Protein AF-A0A6P1Y102-F1 (afdb_monomer)

Organism: NCBI:txid69710

Secondary structure (DSSP, 8-state):
------EEEEEEETTEEEEEEEETTEEEEEEEESS-GGGG-TTTTTSS--SSPP--TT--SS----HHHHHHHHHHHHHHHHHHHHHHHHH-S--HHHHHHHHHHHHHHS----

Mean predicted aligned error: 18.69 Å

Solvent-accessible surface area (backbone atoms only — not comparable to full-atom values): 7253 Å² total; per-residue (Å²): 131,83,87,76,88,70,55,76,48,80,42,86,49,99,65,22,36,38,40,38,42,42,60,90,97,46,78,49,70,52,76,42,78,52,84,61,70,78,69,72,37,67,45,75,69,70,79,64,94,53,98,56,77,57,79,55,100,80,74,59,98,64,78,73,69,52,71,68,55,49,52,50,51,50,55,52,49,57,50,52,51,49,52,51,48,53,51,48,59,73,52,51,88,67,51,62,66,59,53,52,52,49,51,54,52,51,55,62,70,74,53,79,83,127

pLDDT: mean 71.61, std 12.95, range [41.69, 91.75]

Sequence (114 aa):
MGSENITLRIMKTANGWYVEHEAGDVTNGYAVEGDAWEELNPALAGTFETPFKAPEENESGAEKPKVGELKAKIKTLEAAEKELHDLKEAAGDIDILQAIESAKKAQSQTNPQT

Structure (mmCIF, N/CA/C/O backbone):
data_AF-A0A6P1Y102-F1
#
_entry.id   AF-A0A6P1Y102-F1
#
loop_
_atom_site.group_PDB
_atom_site.id
_atom_site.type_symbol
_atom_site.label_atom_id
_atom_site.label_alt_id
_atom_site.label_comp_id
_atom_site.label_asym_id
_atom_site.label_entity_id
_atom_site.label_seq_id
_atom_site.pdbx_PDB_ins_code
_atom_site.Cartn_x
_atom_site.Cartn_y
_atom_site.Cartn_z
_atom_site.occupancy
_atom_site.B_iso_or_equiv
_atom_site.auth_seq_id
_atom_site.auth_comp_id
_atom_site.auth_asym_id
_atom_site.auth_atom_id
_atom_site.pdbx_PDB_model_num
ATOM 1 N N . MET A 1 1 ? 6.125 0.871 35.596 1.00 44.06 1 MET A N 1
ATOM 2 C CA . MET A 1 1 ? 4.906 0.625 34.802 1.00 44.06 1 MET A CA 1
ATOM 3 C C . MET A 1 1 ? 4.851 -0.869 34.557 1.00 44.06 1 MET A C 1
ATOM 5 O O . MET A 1 1 ? 5.839 -1.402 34.067 1.00 44.06 1 MET A O 1
ATOM 9 N N . GLY A 1 2 ? 3.813 -1.553 35.042 1.00 46.78 2 GLY A N 1
ATOM 10 C CA . GLY A 1 2 ? 3.649 -2.987 34.797 1.00 46.78 2 GLY A CA 1
ATOM 11 C C . GLY A 1 2 ? 3.372 -3.220 33.315 1.00 46.78 2 GLY A C 1
ATOM 12 O O . GLY A 1 2 ? 2.659 -2.433 32.703 1.00 46.78 2 GLY A O 1
ATOM 13 N N . SER A 1 3 ? 3.977 -4.246 32.727 1.00 54.81 3 SER A N 1
ATOM 14 C CA . SER A 1 3 ? 3.618 -4.695 31.386 1.00 54.81 3 SER A CA 1
ATOM 15 C C . SER A 1 3 ? 2.247 -5.367 31.458 1.00 54.81 3 SER A C 1
ATOM 17 O O . SER A 1 3 ? 2.135 -6.465 32.006 1.00 54.81 3 SER A O 1
ATOM 19 N N . GLU A 1 4 ? 1.209 -4.708 30.955 1.00 65.25 4 GLU A N 1
ATOM 20 C CA . GLU A 1 4 ? -0.080 -5.356 30.723 1.00 65.25 4 GLU A CA 1
ATOM 21 C C . GLU A 1 4 ? 0.040 -6.234 29.473 1.00 65.25 4 GLU A C 1
ATOM 23 O O . GLU A 1 4 ? 0.544 -5.799 28.436 1.00 65.25 4 GLU A O 1
ATOM 28 N N . ASN A 1 5 ? -0.358 -7.501 29.586 1.00 68.19 5 ASN A N 1
ATOM 29 C CA . ASN A 1 5 ? -0.388 -8.402 28.440 1.00 68.19 5 ASN A CA 1
ATOM 30 C C . ASN A 1 5 ? -1.580 -8.018 27.565 1.00 68.19 5 ASN A C 1
ATOM 32 O O . ASN A 1 5 ? -2.714 -8.049 28.033 1.00 68.19 5 ASN A O 1
ATOM 36 N N . ILE A 1 6 ? -1.323 -7.680 26.304 1.00 68.00 6 ILE A N 1
ATOM 37 C CA . ILE A 1 6 ? -2.364 -7.322 25.337 1.00 68.00 6 ILE A CA 1
ATOM 38 C C . ILE A 1 6 ? -2.474 -8.449 24.320 1.00 68.00 6 ILE A C 1
ATOM 40 O O . ILE A 1 6 ? -1.468 -8.865 23.740 1.00 68.00 6 ILE A O 1
ATOM 44 N N . THR A 1 7 ? -3.697 -8.925 24.090 1.00 74.88 7 THR A N 1
ATOM 45 C CA . THR A 1 7 ? -3.984 -9.938 23.070 1.00 74.88 7 THR A CA 1
ATOM 46 C C . THR A 1 7 ? -4.591 -9.265 21.844 1.00 74.88 7 THR A C 1
ATOM 48 O O . THR A 1 7 ? -5.598 -8.565 21.939 1.00 74.88 7 THR A O 1
ATOM 51 N N . LEU A 1 8 ? -3.983 -9.505 20.681 1.00 77.00 8 LEU A N 1
ATOM 52 C CA . LEU A 1 8 ? -4.492 -9.095 19.373 1.00 77.00 8 LEU A CA 1
ATOM 53 C C . LEU A 1 8 ? -4.867 -10.345 18.577 1.00 77.00 8 LEU A C 1
ATOM 55 O O . LEU A 1 8 ? -4.052 -11.263 18.445 1.00 77.00 8 LEU A O 1
ATOM 59 N N . ARG A 1 9 ? -6.082 -10.385 18.029 1.00 84.88 9 ARG A N 1
ATOM 60 C CA . ARG A 1 9 ? -6.524 -11.450 17.118 1.00 84.88 9 ARG A CA 1
ATOM 61 C C . ARG A 1 9 ? -6.773 -10.856 15.745 1.00 84.88 9 ARG A C 1
ATOM 63 O O . ARG A 1 9 ? -7.602 -9.968 15.597 1.00 84.88 9 ARG A O 1
ATOM 70 N N . ILE A 1 10 ? -6.061 -11.365 14.745 1.00 86.75 10 ILE A N 1
ATOM 71 C CA . ILE A 1 10 ? -6.183 -10.925 13.355 1.00 86.75 10 ILE A CA 1
ATOM 72 C C . ILE A 1 10 ? -6.703 -12.099 12.532 1.00 86.75 10 ILE A C 1
ATOM 74 O O . ILE A 1 10 ? -6.109 -13.178 12.523 1.00 86.75 10 ILE A O 1
ATOM 78 N N . MET A 1 11 ? -7.819 -11.891 11.843 1.00 85.44 11 MET A N 1
ATOM 79 C CA . MET A 1 11 ? -8.518 -12.906 11.061 1.00 85.44 11 MET A CA 1
ATOM 80 C C . MET A 1 11 ? -8.637 -12.455 9.606 1.00 85.44 11 MET A C 1
ATOM 82 O O . MET A 1 11 ? -9.093 -11.347 9.330 1.00 85.44 11 MET A O 1
ATOM 86 N N . LYS A 1 12 ? -8.249 -13.317 8.660 1.00 84.56 12 LYS A N 1
ATOM 87 C CA . LYS A 1 12 ? -8.455 -13.068 7.227 1.00 84.56 12 LYS A CA 1
ATOM 88 C C . LYS A 1 12 ? -9.930 -13.279 6.886 1.00 84.56 12 LYS A 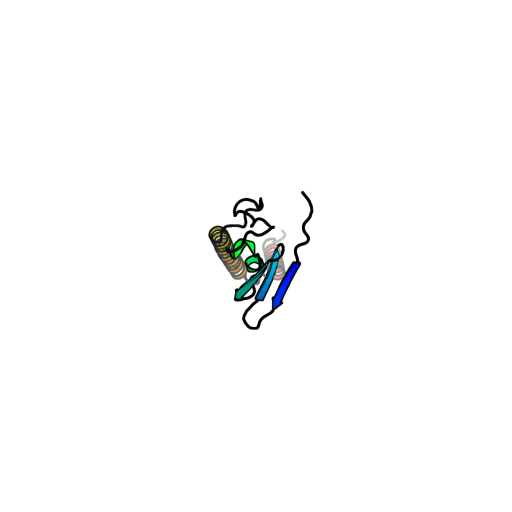C 1
ATOM 90 O O . LYS A 1 12 ? -10.487 -14.330 7.202 1.00 84.56 12 LYS A O 1
ATOM 95 N N . THR A 1 13 ? -10.550 -12.312 6.219 1.00 82.19 13 THR A N 1
ATOM 96 C CA . THR A 1 13 ? -11.931 -12.413 5.724 1.00 82.19 13 THR A CA 1
ATOM 97 C C . THR A 1 13 ? -11.948 -12.395 4.195 1.00 82.19 13 THR A C 1
ATOM 99 O O . THR A 1 13 ? -10.932 -12.125 3.555 1.00 82.19 13 THR A O 1
ATOM 102 N N . ALA A 1 14 ? -13.106 -12.676 3.589 1.00 82.31 14 ALA A N 1
ATOM 103 C CA . ALA A 1 14 ? -13.263 -12.619 2.134 1.00 82.31 14 ALA A CA 1
ATOM 104 C C . ALA A 1 14 ? -13.004 -11.214 1.552 1.00 82.31 14 ALA A C 1
ATOM 106 O O . ALA A 1 14 ? -12.563 -11.105 0.414 1.00 82.31 14 ALA A O 1
ATOM 107 N N . ASN A 1 15 ? -13.243 -10.160 2.342 1.00 76.62 15 ASN A N 1
ATOM 108 C CA . ASN A 1 15 ? -13.159 -8.763 1.902 1.00 76.62 15 ASN A CA 1
ATOM 109 C C . ASN A 1 15 ? -11.931 -8.024 2.465 1.00 76.62 15 ASN A C 1
ATOM 111 O O . ASN A 1 15 ? -11.764 -6.834 2.211 1.00 76.62 15 ASN A O 1
ATOM 115 N N . GLY A 1 16 ? -11.078 -8.706 3.235 1.00 83.62 16 GLY A N 1
ATOM 116 C CA . GLY A 1 16 ? -9.916 -8.092 3.869 1.00 83.62 16 GLY A CA 1
ATOM 117 C C . GLY A 1 16 ? -9.544 -8.778 5.174 1.00 83.62 16 GLY A C 1
ATOM 118 O O . GLY A 1 16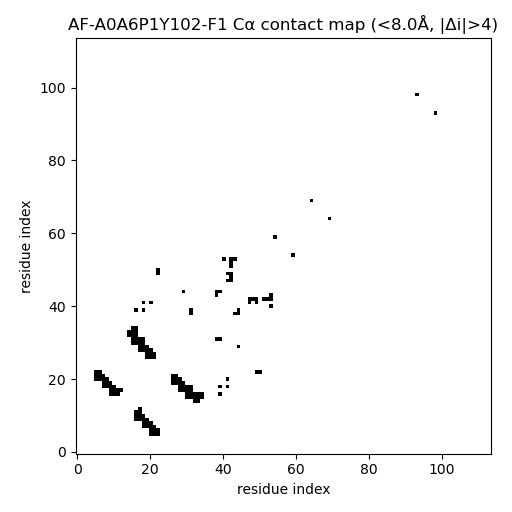 ? -9.181 -9.960 5.172 1.00 83.62 16 GLY A O 1
ATOM 119 N N . TRP A 1 17 ? -9.621 -8.041 6.278 1.00 83.62 17 TRP A N 1
ATOM 120 C CA . TRP A 1 17 ? -9.203 -8.491 7.602 1.00 83.62 17 TRP A CA 1
ATOM 121 C C . TRP A 1 17 ? -10.174 -8.035 8.690 1.00 83.62 17 TRP A C 1
ATOM 123 O O . TRP A 1 17 ? -10.851 -7.018 8.563 1.00 83.62 17 TRP A O 1
ATOM 133 N N . TYR A 1 18 ? -10.233 -8.794 9.776 1.00 82.88 18 TYR A N 1
ATOM 134 C CA . TYR A 1 18 ? -10.933 -8.428 11.000 1.00 82.88 18 TYR A CA 1
ATOM 135 C C . TYR A 1 18 ? -9.946 -8.482 12.163 1.00 82.88 18 TYR A C 1
ATOM 137 O O . TYR A 1 18 ? -9.197 -9.455 12.293 1.00 82.88 18 TYR A O 1
ATOM 145 N N . VAL A 1 19 ? -9.922 -7.426 12.971 1.00 84.88 19 VAL A N 1
ATOM 146 C CA . VAL A 1 19 ? -8.996 -7.270 14.095 1.00 84.88 19 VAL A CA 1
ATOM 147 C C . VAL A 1 19 ? -9.808 -7.143 15.373 1.00 84.88 19 VAL A C 1
ATOM 149 O O . VAL A 1 19 ? -10.671 -6.275 15.458 1.00 84.88 19 VAL A O 1
ATOM 152 N N . GLU A 1 20 ? -9.513 -7.981 16.365 1.00 85.94 20 GLU A N 1
ATOM 153 C CA . GLU A 1 20 ? -9.990 -7.829 17.742 1.00 85.94 20 GLU A CA 1
ATOM 154 C C . GLU A 1 20 ? -8.815 -7.476 18.654 1.00 85.94 20 GLU A C 1
ATOM 156 O O . GLU A 1 20 ? -7.727 -8.056 18.542 1.00 85.94 20 GLU A O 1
ATOM 161 N N . HIS A 1 21 ? -9.046 -6.556 19.586 1.00 78.94 21 HIS A N 1
ATOM 162 C CA . HIS A 1 21 ? -8.100 -6.223 20.638 1.00 78.94 21 HIS A CA 1
ATOM 163 C C . HIS A 1 21 ? -8.768 -6.277 22.012 1.00 78.94 21 HIS A C 1
ATOM 165 O O . HIS A 1 21 ? -9.888 -5.797 22.208 1.00 78.94 21 HIS A O 1
ATOM 171 N N . GLU A 1 22 ? -8.046 -6.853 22.966 1.00 75.69 22 GLU A N 1
ATOM 172 C CA . GLU A 1 22 ? -8.454 -6.962 24.364 1.00 75.69 22 GLU A CA 1
ATOM 173 C C . GLU A 1 22 ? -7.629 -5.979 25.200 1.00 75.69 22 GLU A C 1
ATOM 175 O O . GLU A 1 22 ? -6.397 -6.049 25.214 1.00 75.69 22 GLU A O 1
ATOM 180 N N . ALA A 1 23 ? -8.306 -5.030 25.849 1.00 69.06 23 ALA A N 1
ATOM 181 C CA . ALA A 1 23 ? -7.696 -4.068 26.763 1.00 69.06 23 ALA A CA 1
ATOM 182 C C . ALA A 1 23 ? -8.500 -4.052 28.071 1.00 69.06 23 ALA A C 1
ATOM 184 O O . ALA A 1 23 ? -9.651 -3.611 28.099 1.00 69.06 23 ALA A O 1
ATOM 185 N N . GLY A 1 24 ? -7.908 -4.570 29.150 1.00 71.19 24 GLY A N 1
ATOM 186 C CA . GLY A 1 24 ? -8.639 -4.832 30.392 1.00 71.19 24 GLY A CA 1
ATOM 187 C C . GLY A 1 24 ? -9.781 -5.831 30.167 1.00 71.19 24 GLY A C 1
ATOM 188 O O . GLY A 1 24 ? -9.573 -6.867 29.548 1.00 71.19 24 GLY A O 1
ATOM 189 N N . ASP A 1 25 ? -10.989 -5.495 30.627 1.00 72.75 25 ASP A N 1
ATOM 190 C CA . ASP A 1 25 ? -12.194 -6.335 30.489 1.00 72.75 25 ASP A CA 1
ATOM 191 C C . ASP A 1 25 ? -13.017 -6.035 29.217 1.00 72.75 25 ASP A C 1
ATOM 193 O O . ASP A 1 25 ? -14.143 -6.518 29.064 1.00 72.75 25 ASP A O 1
ATOM 197 N N . VAL A 1 26 ? -12.499 -5.203 28.305 1.00 70.19 26 VAL A N 1
ATOM 198 C CA . VAL A 1 26 ? -13.219 -4.775 27.098 1.00 70.19 26 VAL A CA 1
ATOM 199 C C . VAL A 1 26 ? -12.565 -5.373 25.854 1.00 70.19 26 VAL A C 1
ATOM 201 O O . VAL A 1 26 ? -11.378 -5.178 25.594 1.00 70.19 26 VAL A O 1
ATOM 204 N N . THR A 1 27 ? -13.369 -6.082 25.058 1.00 79.00 27 THR A N 1
ATOM 205 C CA . THR A 1 27 ? -12.995 -6.547 23.716 1.00 79.00 27 THR A CA 1
ATOM 206 C C . THR A 1 27 ? -13.616 -5.628 22.675 1.00 79.00 27 THR A C 1
ATOM 208 O O . THR A 1 27 ? -14.837 -5.480 22.630 1.00 79.00 27 THR A O 1
ATOM 211 N N . ASN A 1 28 ? -12.784 -5.036 21.825 1.00 76.38 28 ASN A N 1
ATOM 212 C CA . ASN A 1 28 ? -13.227 -4.224 20.695 1.00 76.38 28 ASN A CA 1
ATOM 213 C C . ASN A 1 28 ? -12.717 -4.844 19.397 1.00 76.38 28 ASN A C 1
ATOM 215 O O . ASN A 1 28 ? -11.645 -5.450 19.377 1.00 76.38 28 ASN A O 1
ATOM 219 N N . GLY A 1 29 ? -13.458 -4.675 18.304 1.00 81.12 29 GLY A N 1
ATOM 220 C CA . GLY A 1 29 ? -13.017 -5.161 17.005 1.00 81.12 29 GLY A CA 1
ATOM 221 C C . GLY A 1 29 ? -13.524 -4.330 15.840 1.00 81.12 29 GLY A C 1
ATOM 222 O O . GLY A 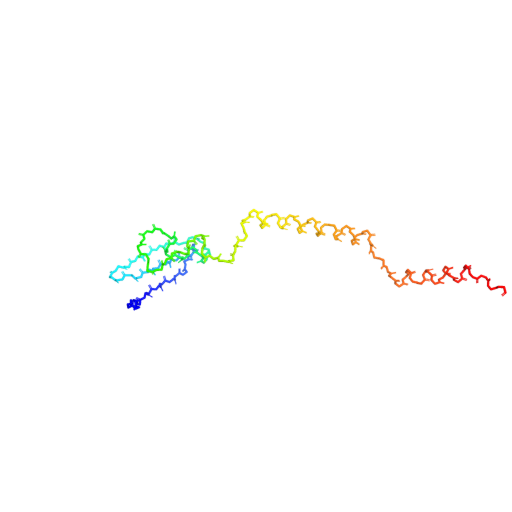1 29 ? -14.578 -3.698 15.922 1.00 81.12 29 GLY A O 1
ATOM 223 N N . TYR A 1 30 ? -12.760 -4.334 14.754 1.00 80.94 30 TYR A N 1
ATOM 224 C CA . TYR A 1 30 ? -13.053 -3.578 13.541 1.00 80.94 30 TYR A CA 1
ATOM 225 C C . TYR A 1 30 ? -12.624 -4.351 12.292 1.00 80.94 30 TYR A C 1
ATOM 227 O O . TYR A 1 30 ? -11.772 -5.241 12.339 1.00 80.94 30 TYR A O 1
ATOM 235 N N . ALA A 1 31 ? -13.262 -4.028 11.168 1.00 81.12 31 ALA A N 1
ATOM 236 C CA . ALA A 1 31 ? -12.956 -4.610 9.870 1.00 81.12 31 ALA A CA 1
ATOM 237 C C . ALA A 1 31 ? -12.113 -3.639 9.040 1.00 81.12 31 ALA A C 1
ATOM 239 O O . ALA A 1 31 ? -12.367 -2.436 9.037 1.00 81.12 31 ALA A O 1
ATOM 240 N N . VAL A 1 32 ? -11.139 -4.190 8.324 1.00 79.62 32 VAL A N 1
ATOM 241 C CA . VAL A 1 32 ? -10.302 -3.482 7.356 1.00 79.62 32 VAL A CA 1
ATOM 242 C C . VAL A 1 32 ? -10.560 -4.101 5.993 1.00 79.62 32 VAL A C 1
ATOM 244 O O . VAL A 1 32 ? -10.446 -5.319 5.824 1.00 79.62 32 VAL A O 1
ATOM 247 N N . GLU A 1 33 ? -10.942 -3.270 5.031 1.00 78.62 33 GLU A N 1
ATOM 248 C CA . GLU A 1 33 ? -11.147 -3.699 3.651 1.00 78.62 33 GLU A CA 1
ATOM 249 C C . GLU A 1 33 ? -9.798 -3.765 2.920 1.00 78.62 33 GLU A C 1
ATOM 251 O O . GLU A 1 33 ? -8.968 -2.868 3.028 1.00 78.62 33 GLU A O 1
ATOM 256 N N . GLY A 1 34 ? -9.562 -4.837 2.162 1.00 73.31 34 GLY A N 1
ATOM 257 C CA . GLY A 1 34 ? -8.317 -5.020 1.409 1.00 73.31 34 GLY A CA 1
ATOM 258 C C . GLY A 1 34 ? -7.159 -5.644 2.202 1.00 73.31 34 GLY A C 1
ATOM 259 O O . GLY A 1 34 ? -7.357 -6.368 3.177 1.00 73.31 34 GLY A O 1
ATOM 260 N N . ASP A 1 35 ? -5.930 -5.427 1.719 1.00 76.50 35 ASP A N 1
ATOM 261 C CA . ASP A 1 35 ? -4.715 -6.138 2.163 1.00 76.50 35 ASP A CA 1
ATOM 262 C C . ASP A 1 35 ? -3.663 -5.229 2.827 1.00 76.50 35 ASP A C 1
ATOM 264 O O . ASP A 1 35 ? -2.514 -5.634 3.031 1.00 76.50 35 ASP A O 1
ATOM 268 N N . ALA A 1 36 ? -4.031 -3.993 3.165 1.00 76.31 36 ALA A N 1
ATOM 269 C CA . ALA A 1 36 ? -3.116 -3.022 3.748 1.00 76.31 36 ALA A CA 1
ATOM 270 C C . ALA A 1 36 ? -2.809 -3.353 5.220 1.00 76.31 36 ALA A C 1
ATOM 272 O O . ALA A 1 36 ? -3.588 -3.070 6.123 1.00 76.31 36 ALA A O 1
ATOM 273 N N . TRP A 1 37 ? -1.629 -3.925 5.469 1.00 73.06 37 TRP A N 1
ATOM 274 C CA . TRP A 1 37 ? -1.174 -4.296 6.816 1.00 73.06 37 TRP A CA 1
ATOM 275 C C . TRP A 1 37 ? -1.099 -3.122 7.798 1.00 73.06 37 TRP A C 1
ATOM 277 O O . TRP A 1 37 ? -1.362 -3.302 8.982 1.00 73.06 37 TRP A O 1
ATOM 287 N N . GLU A 1 38 ? -0.761 -1.926 7.317 1.00 73.31 38 GLU A N 1
ATOM 288 C CA . GLU A 1 38 ? -0.659 -0.718 8.150 1.00 73.31 38 GLU A CA 1
ATOM 289 C C . GLU A 1 38 ? -2.033 -0.298 8.710 1.00 73.31 38 GLU A C 1
ATOM 291 O O . GLU A 1 38 ? -2.119 0.228 9.816 1.00 73.31 38 GLU A O 1
ATOM 296 N N . GLU A 1 39 ? -3.124 -0.596 7.994 1.00 74.31 39 GLU A N 1
ATOM 297 C CA . GLU A 1 39 ? -4.501 -0.279 8.406 1.00 74.31 39 GLU A CA 1
ATOM 298 C C . GLU A 1 39 ? -5.013 -1.215 9.520 1.00 74.31 39 GLU A C 1
ATOM 300 O O . GLU A 1 39 ? -6.003 -0.920 10.190 1.00 74.31 39 GLU A O 1
ATOM 305 N N . LEU A 1 40 ? -4.295 -2.311 9.797 1.00 75.69 40 LEU A N 1
ATOM 306 C CA . LEU A 1 40 ? -4.570 -3.223 10.915 1.00 75.69 40 LEU A CA 1
ATOM 307 C C . LEU A 1 40 ? -4.101 -2.675 12.268 1.00 75.69 40 LEU A C 1
ATOM 309 O O . LEU A 1 40 ? -4.196 -3.382 13.270 1.00 75.69 40 LEU A O 1
ATOM 313 N N . ASN A 1 41 ? -3.591 -1.443 12.321 1.00 72.56 41 ASN A N 1
ATOM 314 C CA . ASN A 1 41 ? -3.218 -0.789 13.566 1.00 72.56 41 ASN A CA 1
ATOM 315 C C . ASN A 1 41 ? -4.466 -0.243 14.293 1.00 72.56 41 ASN A C 1
ATOM 317 O O . ASN A 1 41 ? -5.080 0.709 13.798 1.00 72.56 41 ASN A O 1
ATOM 321 N N . PRO A 1 42 ? -4.811 -0.754 15.493 1.00 69.44 42 PRO A N 1
ATOM 322 C CA . PRO A 1 42 ? -5.997 -0.308 16.228 1.00 69.44 42 PRO A CA 1
ATOM 323 C C . PRO A 1 42 ? -5.980 1.188 16.549 1.00 69.44 42 PRO A C 1
ATOM 325 O O . PRO A 1 42 ? -7.032 1.817 16.636 1.00 69.44 42 PRO A O 1
ATOM 328 N N . ALA A 1 43 ? -4.789 1.779 16.682 1.00 69.88 43 ALA A N 1
ATOM 329 C CA . ALA A 1 43 ? -4.638 3.198 16.977 1.00 69.88 43 ALA A CA 1
ATOM 330 C C . ALA A 1 43 ? -5.021 4.094 15.782 1.00 69.88 43 ALA A C 1
ATOM 332 O O . ALA A 1 43 ? -5.434 5.234 15.980 1.00 69.88 43 ALA A O 1
ATOM 333 N N . LEU A 1 44 ? -4.931 3.581 14.546 1.00 69.19 44 LEU A N 1
ATOM 334 C CA . LEU A 1 44 ? -5.355 4.292 13.331 1.00 69.19 44 LEU A CA 1
ATOM 335 C C . LEU A 1 44 ? -6.865 4.171 13.078 1.00 69.19 44 LEU A C 1
ATOM 337 O O . LEU A 1 44 ? -7.456 5.066 12.481 1.00 69.19 44 LEU A O 1
ATOM 341 N N . ALA A 1 45 ? -7.502 3.106 13.575 1.00 66.12 45 ALA A N 1
ATOM 342 C CA . ALA A 1 45 ? -8.951 2.898 13.483 1.00 66.12 45 ALA A CA 1
ATOM 343 C C . ALA A 1 45 ? -9.771 3.819 14.422 1.00 66.12 45 ALA A C 1
ATOM 345 O O . ALA A 1 45 ? -11.002 3.843 14.368 1.00 66.12 45 ALA A O 1
ATOM 346 N N . GLY A 1 46 ? -9.096 4.615 15.261 1.00 58.72 46 GLY A N 1
ATOM 347 C CA . GLY A 1 46 ? -9.614 5.891 15.763 1.00 58.72 46 GLY A CA 1
ATOM 348 C C . GLY A 1 46 ? -10.751 5.847 16.786 1.00 58.72 46 GLY A C 1
ATOM 349 O O . GLY A 1 46 ? -11.470 6.835 16.901 1.00 58.72 46 GLY A O 1
ATOM 350 N N . THR A 1 47 ? -10.954 4.758 17.532 1.00 52.97 47 THR A N 1
ATOM 351 C CA . THR A 1 47 ? -12.152 4.640 18.395 1.00 52.97 47 THR A CA 1
ATOM 352 C C . THR A 1 47 ? -11.932 4.154 19.829 1.00 52.97 47 THR A C 1
ATOM 354 O O . THR A 1 47 ? -12.888 4.157 20.601 1.00 52.97 47 THR A O 1
ATOM 357 N N . PHE A 1 48 ? -10.704 3.829 20.249 1.00 58.50 48 PHE A N 1
ATOM 358 C CA . PHE A 1 48 ? -10.441 3.290 21.593 1.00 58.50 48 PHE A CA 1
ATOM 359 C C . PHE A 1 48 ? -9.131 3.837 22.175 1.00 58.50 48 PHE A C 1
ATOM 361 O O . PHE A 1 48 ? -8.206 4.139 21.423 1.00 58.50 48 PHE A O 1
ATOM 368 N N . GLU A 1 49 ? -9.033 3.956 23.506 1.00 55.56 49 GLU A N 1
ATOM 369 C CA . GLU A 1 49 ? -7.741 4.158 24.175 1.00 55.56 49 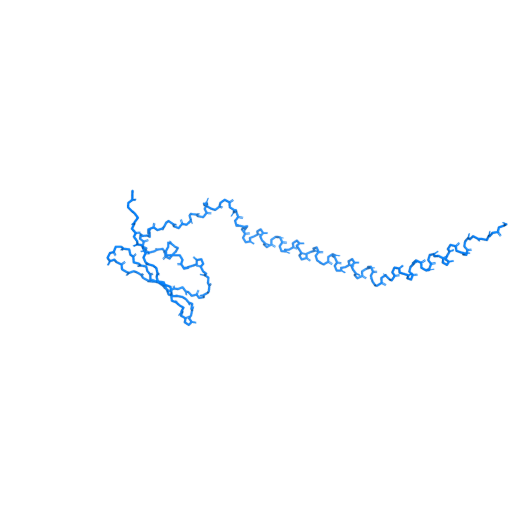GLU A CA 1
ATOM 370 C C . GLU A 1 49 ? -6.882 2.915 23.924 1.00 55.56 49 GLU A C 1
ATOM 372 O O . GLU A 1 49 ? -7.070 1.864 24.538 1.00 55.56 49 GLU A O 1
ATOM 377 N N . THR A 1 50 ? -5.981 2.997 22.948 1.00 57.69 50 THR A N 1
ATOM 378 C CA . THR A 1 50 ? -5.086 1.894 22.625 1.00 57.69 50 THR A CA 1
ATOM 379 C C . THR A 1 50 ? -3.865 1.932 23.543 1.00 57.69 50 THR A C 1
ATOM 381 O O . THR A 1 50 ? -3.284 2.997 23.755 1.00 57.69 50 THR A O 1
ATOM 384 N N . PRO A 1 51 ? -3.403 0.777 24.052 1.00 54.94 51 PRO A N 1
ATOM 385 C CA . PRO A 1 51 ? -2.188 0.709 24.870 1.00 54.94 51 PRO A CA 1
ATOM 386 C C . PRO A 1 51 ? -0.914 1.012 24.063 1.00 54.94 51 PRO A C 1
ATOM 388 O O . PRO A 1 51 ? 0.144 1.285 24.627 1.00 54.94 51 PRO A O 1
ATOM 391 N N . PHE A 1 52 ? -1.016 0.972 22.733 1.00 56.88 52 PHE A N 1
ATOM 392 C CA . PHE A 1 52 ? 0.026 1.388 21.808 1.00 56.88 52 PHE A CA 1
ATOM 393 C C . PHE A 1 52 ? -0.311 2.774 21.269 1.00 56.88 52 PHE A C 1
ATOM 395 O O . PHE A 1 52 ? -1.428 3.009 20.808 1.00 56.88 52 PHE A O 1
ATOM 402 N N . LYS A 1 53 ? 0.661 3.686 21.292 1.00 57.41 53 LYS A N 1
ATOM 403 C CA . LYS A 1 53 ? 0.530 4.978 20.619 1.00 57.41 53 LYS A CA 1
ATOM 404 C C . LYS A 1 53 ? 0.622 4.730 19.111 1.00 57.41 53 LYS A C 1
ATOM 406 O O . LYS A 1 53 ? 1.543 4.038 18.672 1.00 57.41 53 LYS A O 1
ATOM 411 N N . ALA A 1 54 ? -0.310 5.271 18.320 1.00 58.59 54 ALA A N 1
ATOM 412 C CA . ALA A 1 54 ? -0.080 5.367 16.881 1.00 58.59 54 ALA A CA 1
ATOM 413 C C . ALA A 1 54 ? 1.266 6.080 16.683 1.00 58.59 54 ALA A C 1
ATOM 415 O O . ALA A 1 54 ? 1.524 7.042 17.417 1.00 58.59 54 ALA A O 1
ATOM 416 N N . PRO A 1 55 ? 2.127 5.640 15.749 1.00 54.31 55 PRO A N 1
ATOM 417 C CA . PRO A 1 55 ? 3.243 6.480 15.354 1.00 54.31 55 PRO A CA 1
ATOM 418 C C . PRO A 1 55 ? 2.636 7.819 14.934 1.00 54.31 55 PRO A C 1
ATOM 420 O O . PRO A 1 55 ? 1.864 7.878 13.975 1.00 54.31 55 PRO A O 1
ATOM 423 N N . GLU A 1 56 ? 2.908 8.880 15.698 1.00 50.84 56 GLU A N 1
ATOM 424 C CA . GLU A 1 56 ? 2.612 10.225 15.224 1.00 50.84 56 GLU A CA 1
ATOM 425 C C . GLU A 1 56 ? 3.304 10.341 13.862 1.00 50.84 56 GLU A C 1
ATOM 427 O O . GLU A 1 56 ? 4.416 9.827 13.700 1.00 50.84 56 GLU A O 1
ATOM 432 N N . GLU A 1 57 ? 2.670 10.986 12.877 1.00 49.53 57 GLU A N 1
ATOM 433 C CA . GLU A 1 57 ? 3.194 11.146 11.504 1.00 49.53 57 GLU A CA 1
ATOM 434 C C . GLU A 1 57 ? 4.636 11.711 11.433 1.00 49.53 57 GLU A C 1
ATOM 436 O O . GLU A 1 57 ? 5.214 11.796 10.354 1.00 49.53 57 GLU A O 1
ATOM 441 N N . ASN A 1 58 ? 5.245 12.059 12.572 1.00 48.25 58 ASN A N 1
ATOM 442 C CA . ASN A 1 58 ? 6.557 12.666 12.724 1.00 48.25 58 ASN A CA 1
ATOM 443 C C . ASN A 1 58 ? 7.576 11.857 13.565 1.00 48.25 58 ASN A C 1
ATOM 445 O O . ASN A 1 58 ? 8.634 12.401 13.868 1.00 48.25 58 ASN A O 1
ATOM 449 N N . GLU A 1 59 ? 7.327 10.595 13.947 1.00 43.12 59 GLU A N 1
ATOM 450 C CA . GLU A 1 59 ? 8.294 9.786 14.737 1.00 43.12 59 GLU A CA 1
ATOM 451 C C . GLU A 1 59 ? 8.917 8.593 13.988 1.00 43.12 59 GLU A C 1
ATOM 453 O O . GLU A 1 59 ? 9.479 7.677 14.588 1.00 43.12 59 GLU A O 1
ATOM 458 N N . SER A 1 60 ? 8.918 8.619 12.653 1.00 43.66 60 SER A N 1
ATOM 459 C CA . SER A 1 60 ? 9.852 7.804 11.873 1.00 43.66 60 SER A CA 1
ATOM 460 C C . SER A 1 60 ? 10.893 8.715 11.234 1.00 43.66 60 SER A C 1
ATOM 462 O O . SER A 1 60 ? 10.642 9.356 10.219 1.00 43.66 60 SER A O 1
ATOM 464 N N . GLY A 1 61 ? 12.092 8.754 11.823 1.00 44.62 61 GLY A N 1
ATOM 465 C CA . GLY A 1 61 ? 13.293 9.403 11.275 1.00 44.62 61 GLY A CA 1
ATOM 466 C C . GLY A 1 61 ? 13.826 8.777 9.976 1.00 44.62 61 GLY A C 1
ATOM 467 O O . GLY A 1 61 ? 14.998 8.936 9.649 1.00 44.62 61 GLY A O 1
ATOM 468 N N . ALA A 1 62 ? 12.981 8.067 9.235 1.00 50.50 62 ALA A N 1
ATOM 469 C CA . ALA A 1 62 ? 13.1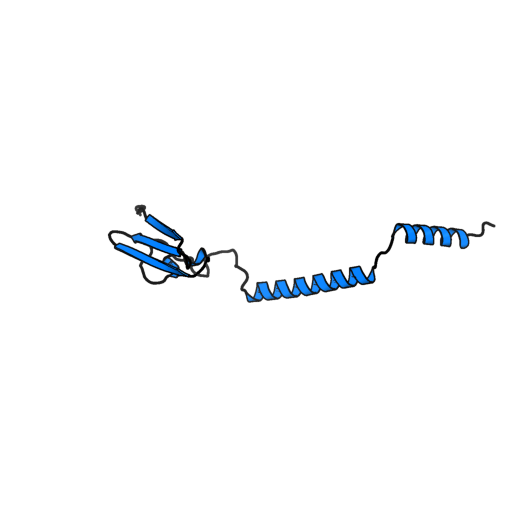50 7.785 7.826 1.00 50.50 62 ALA A CA 1
ATOM 470 C C . ALA A 1 62 ? 11.943 8.420 7.138 1.00 50.50 62 ALA A C 1
ATOM 472 O O . ALA A 1 62 ? 10.855 7.847 7.128 1.00 50.50 62 ALA A O 1
ATOM 473 N N . GLU A 1 63 ? 12.134 9.639 6.638 1.00 48.34 63 GLU A N 1
ATOM 474 C CA . GLU A 1 63 ? 11.149 10.393 5.871 1.00 48.34 63 GLU A CA 1
ATOM 475 C C . GLU A 1 63 ? 10.648 9.486 4.733 1.00 48.34 63 GLU A C 1
ATOM 477 O O . GLU A 1 63 ? 11.325 9.310 3.718 1.00 48.34 63 GLU A O 1
ATOM 482 N N . LYS A 1 64 ? 9.501 8.808 4.931 1.00 56.81 64 LYS A N 1
ATOM 483 C CA . LYS A 1 64 ? 8.826 8.073 3.856 1.00 56.81 64 LYS A CA 1
ATOM 484 C C . LYS A 1 64 ? 8.603 9.132 2.770 1.00 56.81 64 LYS A C 1
ATOM 486 O O . LYS A 1 64 ? 7.913 10.116 3.049 1.00 56.81 64 LYS A O 1
ATOM 491 N N . PRO A 1 65 ? 9.213 9.005 1.577 1.00 57.00 65 PRO A N 1
ATOM 492 C CA . PRO A 1 65 ? 9.146 10.062 0.583 1.00 57.00 65 PRO A CA 1
ATOM 493 C C . PRO A 1 65 ? 7.677 10.313 0.265 1.00 57.00 65 PRO A C 1
ATOM 495 O O . PRO A 1 65 ? 6.935 9.386 -0.077 1.00 57.00 65 PRO A O 1
ATOM 498 N N . LYS A 1 66 ? 7.244 11.568 0.431 1.00 73.69 66 LYS A N 1
ATOM 499 C CA . LYS A 1 66 ? 5.868 11.988 0.145 1.00 73.69 66 LYS A CA 1
ATOM 500 C C . LYS A 1 66 ? 5.520 11.491 -1.256 1.00 73.69 66 LYS A C 1
ATOM 502 O O . LYS A 1 66 ? 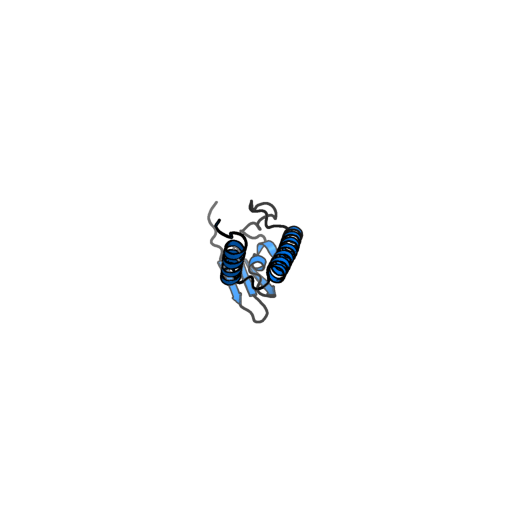6.358 11.559 -2.151 1.00 73.69 66 LYS A O 1
ATOM 507 N N . VAL A 1 67 ? 4.296 11.016 -1.481 1.00 70.94 67 VAL A N 1
ATOM 508 C CA . VAL A 1 67 ? 3.861 10.447 -2.778 1.00 70.94 67 VAL A CA 1
ATOM 509 C C . VAL A 1 67 ? 4.235 11.347 -3.973 1.00 70.94 67 VAL A C 1
ATOM 511 O O . VAL A 1 67 ? 4.570 10.853 -5.048 1.00 70.94 67 VAL A O 1
ATOM 514 N N . GLY A 1 68 ? 4.267 12.671 -3.776 1.00 71.56 68 GLY A N 1
ATOM 515 C CA . GLY A 1 68 ? 4.757 13.634 -4.768 1.00 71.56 68 GLY A CA 1
ATOM 516 C C . GLY A 1 68 ? 6.249 13.513 -5.117 1.00 71.56 68 GLY A C 1
ATOM 517 O O . GLY A 1 68 ? 6.606 13.633 -6.286 1.00 71.56 68 GLY A O 1
ATOM 518 N N . GLU A 1 69 ? 7.116 13.232 -4.146 1.00 69.75 69 GLU A N 1
ATOM 519 C CA . GLU A 1 69 ? 8.550 13.006 -4.359 1.00 69.75 69 GLU A CA 1
ATOM 520 C C . GLU A 1 69 ? 8.812 11.670 -5.066 1.00 69.75 69 GLU A C 1
ATOM 522 O O . GLU A 1 69 ? 9.622 11.606 -5.991 1.00 69.75 69 GLU A O 1
ATOM 527 N N . LEU A 1 70 ? 8.069 10.617 -4.704 1.00 76.75 70 LEU A N 1
ATOM 528 C CA . LEU A 1 70 ? 8.110 9.339 -5.424 1.00 76.75 70 LEU A CA 1
ATOM 529 C C . LEU A 1 70 ? 7.686 9.513 -6.884 1.00 76.75 70 LEU A C 1
ATOM 531 O O . LEU A 1 70 ? 8.368 9.036 -7.788 1.00 76.75 70 LEU A O 1
ATOM 535 N N . LYS A 1 71 ? 6.612 10.268 -7.132 1.00 77.56 71 LYS A N 1
ATOM 536 C CA . LYS A 1 71 ? 6.137 10.570 -8.487 1.00 77.56 71 LYS A CA 1
ATOM 537 C C . LYS A 1 71 ? 7.155 11.378 -9.298 1.00 77.56 71 LYS A C 1
ATOM 539 O O . LYS A 1 71 ? 7.313 11.134 -10.492 1.00 77.56 71 LYS A O 1
ATOM 544 N N . ALA A 1 72 ? 7.864 12.309 -8.660 1.00 82.38 72 ALA A N 1
ATOM 545 C CA . ALA A 1 72 ? 8.947 13.050 -9.299 1.00 82.38 72 ALA A CA 1
ATOM 546 C C . ALA A 1 72 ? 10.125 12.131 -9.666 1.00 82.38 72 ALA A C 1
ATOM 548 O O . ALA A 1 72 ? 10.605 12.191 -10.795 1.00 82.38 72 ALA A O 1
ATOM 549 N N . LYS A 1 73 ? 10.541 11.235 -8.759 1.00 86.62 73 LYS A N 1
ATOM 550 C CA . LYS A 1 73 ? 11.608 10.252 -9.020 1.00 86.62 73 LYS A CA 1
ATOM 551 C C . LYS A 1 73 ? 11.242 9.281 -10.145 1.00 86.62 73 LYS A C 1
ATOM 553 O O . LYS A 1 73 ? 12.082 9.031 -11.002 1.00 86.62 73 LYS A O 1
ATOM 558 N N . ILE A 1 74 ? 9.998 8.798 -10.183 1.00 89.00 74 ILE A N 1
ATOM 559 C CA . ILE A 1 74 ? 9.497 7.935 -11.267 1.00 89.00 74 ILE A CA 1
ATOM 560 C C . ILE A 1 74 ? 9.594 8.658 -12.613 1.00 89.00 74 ILE A C 1
ATOM 562 O O . ILE A 1 74 ? 10.166 8.117 -13.550 1.00 89.00 74 ILE A O 1
ATOM 566 N N . LYS A 1 75 ? 9.138 9.913 -12.692 1.00 89.25 75 LYS A N 1
ATOM 567 C CA . LYS A 1 75 ? 9.194 10.689 -13.938 1.00 89.25 75 LYS A CA 1
ATOM 568 C C . LYS A 1 75 ? 10.629 10.917 -14.431 1.00 89.25 75 LYS A C 1
ATOM 570 O O . LYS A 1 75 ? 10.880 10.902 -15.632 1.00 89.25 75 LYS A O 1
ATOM 575 N N . THR A 1 76 ? 11.572 11.130 -13.513 1.00 89.50 76 THR A N 1
ATOM 576 C CA . THR A 1 76 ? 12.998 11.246 -13.853 1.00 89.50 76 THR A CA 1
ATOM 577 C C . THR A 1 76 ? 13.569 9.921 -14.360 1.00 89.50 76 THR A C 1
ATOM 579 O O . THR A 1 76 ? 14.336 9.923 -15.319 1.00 89.50 76 THR A O 1
ATOM 582 N N . LEU A 1 77 ? 13.185 8.793 -13.754 1.00 91.75 77 LEU A N 1
ATOM 583 C CA . LEU A 1 77 ? 13.613 7.463 -14.194 1.00 91.75 77 LEU A CA 1
ATOM 584 C C . LEU A 1 77 ? 13.063 7.113 -15.582 1.00 91.75 77 LEU A C 1
ATOM 586 O O . LEU A 1 77 ? 13.828 6.661 -16.425 1.00 91.75 77 LEU A O 1
ATOM 590 N N . GLU A 1 78 ? 11.788 7.402 -15.853 1.00 91.19 78 GLU A N 1
ATOM 591 C CA . GLU A 1 78 ? 11.174 7.199 -17.175 1.00 91.19 78 GLU A CA 1
ATOM 592 C C . GLU A 1 78 ? 11.881 8.016 -18.271 1.00 91.19 78 GLU A C 1
ATOM 594 O O . GLU A 1 78 ? 12.089 7.533 -19.384 1.00 91.19 78 GLU A O 1
ATOM 599 N N . ALA A 1 79 ? 12.285 9.254 -17.961 1.00 91.44 79 ALA A N 1
ATOM 600 C CA . ALA A 1 79 ? 13.042 10.088 -18.892 1.00 91.44 79 ALA A CA 1
ATOM 601 C C . ALA A 1 79 ? 14.442 9.513 -19.170 1.00 91.44 79 ALA A C 1
ATOM 603 O O . ALA A 1 79 ? 14.848 9.433 -20.327 1.00 91.44 79 ALA A O 1
ATOM 604 N N . ALA A 1 80 ? 15.149 9.067 -18.128 1.00 89.38 80 ALA A N 1
ATOM 605 C CA . ALA A 1 80 ? 16.472 8.462 -18.265 1.00 89.38 80 ALA A CA 1
ATOM 606 C C . ALA A 1 80 ? 16.431 7.128 -19.032 1.00 89.38 80 ALA A C 1
ATOM 608 O O . ALA A 1 80 ? 17.324 6.845 -19.828 1.00 89.38 80 ALA A O 1
ATOM 609 N N . GLU A 1 81 ? 15.392 6.316 -18.829 1.00 90.06 81 GLU A N 1
ATOM 610 C CA . GLU A 1 81 ? 15.199 5.061 -19.562 1.00 90.06 81 GLU A CA 1
ATOM 611 C C . GLU A 1 81 ? 14.947 5.314 -21.050 1.00 90.06 81 GLU A C 1
ATOM 613 O O . GLU A 1 81 ? 15.524 4.635 -21.900 1.00 90.06 81 GLU A O 1
ATOM 618 N N . LYS A 1 82 ? 14.155 6.342 -21.375 1.00 90.62 82 LYS A N 1
ATOM 619 C CA . LYS A 1 82 ? 13.944 6.757 -22.761 1.00 90.62 82 LYS A CA 1
ATOM 620 C C . LYS A 1 82 ? 15.238 7.242 -23.418 1.00 90.62 82 LYS A C 1
ATOM 622 O O . LYS A 1 82 ? 15.546 6.808 -24.520 1.00 90.62 82 LYS A O 1
ATOM 627 N N . GLU A 1 83 ? 16.018 8.085 -22.743 1.00 86.50 83 GLU A N 1
ATOM 628 C CA . GLU A 1 83 ? 17.315 8.533 -23.270 1.00 86.50 83 GLU A CA 1
ATOM 629 C C . GLU A 1 83 ? 18.286 7.362 -23.478 1.00 86.50 83 GLU A C 1
ATOM 631 O O . GLU A 1 83 ? 18.987 7.311 -24.488 1.00 86.50 83 GLU A O 1
ATOM 636 N N . LEU A 1 84 ? 18.303 6.388 -22.562 1.00 85.00 84 LEU A N 1
ATOM 637 C CA . LEU A 1 84 ? 19.112 5.177 -22.702 1.00 85.00 84 LEU A CA 1
ATOM 638 C C . LEU A 1 84 ? 18.663 4.329 -23.901 1.00 85.00 84 LEU A C 1
ATOM 640 O O . LEU A 1 84 ? 19.503 3.793 -24.626 1.00 85.00 84 LEU A O 1
ATOM 644 N N . HIS A 1 85 ? 17.352 4.206 -24.113 1.00 88.25 85 HIS A N 1
ATOM 645 C CA . HIS A 1 85 ? 16.786 3.506 -25.261 1.00 88.25 85 HIS A CA 1
ATOM 646 C C . HIS A 1 85 ? 17.155 4.198 -26.576 1.00 88.25 85 HIS A C 1
ATOM 648 O O . HIS A 1 85 ? 17.666 3.542 -27.480 1.00 88.25 85 HIS A O 1
ATOM 654 N N . ASP A 1 86 ? 16.984 5.518 -26.654 1.00 83.81 86 ASP A N 1
ATOM 655 C CA . ASP A 1 86 ? 17.323 6.316 -27.836 1.00 83.81 86 ASP A CA 1
ATOM 656 C C . ASP A 1 86 ? 18.831 6.238 -28.141 1.00 83.81 86 ASP A C 1
ATOM 658 O O . ASP A 1 86 ? 19.230 6.097 -29.296 1.00 83.81 86 ASP A O 1
ATOM 662 N N . LEU A 1 87 ? 19.688 6.246 -27.111 1.00 80.00 87 LEU A N 1
ATOM 663 C CA . LEU A 1 87 ? 21.131 6.020 -27.256 1.00 80.00 87 LEU A CA 1
ATOM 664 C C . LEU A 1 87 ? 21.451 4.617 -27.777 1.00 80.00 87 LEU A C 1
ATOM 666 O O . LEU A 1 87 ? 22.358 4.464 -28.594 1.00 80.00 87 LEU A O 1
ATOM 670 N N . LYS A 1 88 ? 20.722 3.595 -27.320 1.00 80.31 88 LYS A N 1
ATOM 671 C CA . LYS A 1 88 ? 20.899 2.211 -27.771 1.00 80.31 88 LYS A CA 1
ATOM 672 C C . LYS A 1 88 ? 20.431 2.020 -29.215 1.00 80.31 88 LYS A C 1
ATOM 674 O O . LYS A 1 88 ? 21.113 1.342 -29.975 1.00 80.31 88 LYS A O 1
ATOM 679 N N . GLU A 1 89 ? 19.324 2.643 -29.615 1.00 80.00 89 GLU A N 1
ATOM 680 C CA . GLU A 1 89 ? 18.879 2.656 -31.013 1.00 80.00 89 GLU A CA 1
ATOM 681 C C . GLU A 1 89 ? 19.839 3.442 -31.912 1.00 80.00 89 GLU A C 1
ATOM 683 O O . G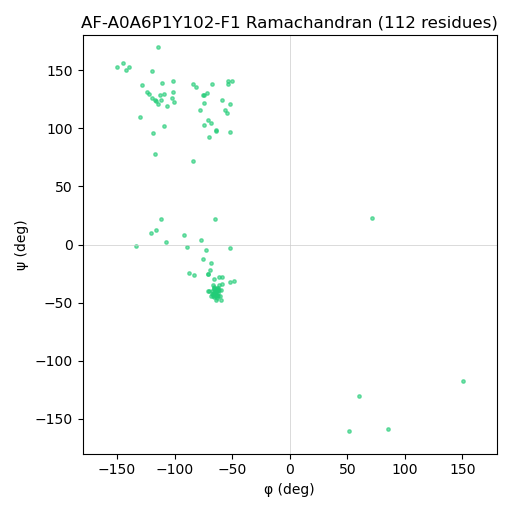LU A 1 89 ? 20.180 2.974 -32.996 1.00 80.00 89 GLU A O 1
ATOM 688 N N . ALA A 1 90 ? 20.327 4.602 -31.459 1.00 77.62 90 ALA A N 1
ATOM 689 C CA . ALA A 1 90 ? 21.286 5.414 -32.206 1.00 77.62 90 ALA A CA 1
ATOM 690 C C . ALA A 1 90 ? 22.655 4.730 -32.343 1.00 77.62 90 ALA A C 1
ATOM 692 O O . ALA A 1 90 ? 23.317 4.872 -33.373 1.00 77.62 90 ALA A O 1
ATOM 693 N N . ALA A 1 91 ? 23.074 3.976 -31.325 1.00 71.31 91 ALA A N 1
ATOM 694 C CA . ALA A 1 91 ? 24.245 3.112 -31.404 1.00 71.31 91 ALA A CA 1
ATOM 695 C C . ALA A 1 91 ? 24.014 1.912 -32.338 1.00 71.31 91 ALA A C 1
ATOM 697 O O . ALA A 1 91 ? 24.989 1.358 -32.834 1.00 71.31 91 ALA A O 1
ATOM 698 N N . GLY A 1 92 ? 22.761 1.525 -32.606 1.00 68.81 92 GLY A N 1
ATOM 699 C CA . GLY A 1 92 ? 22.417 0.346 -33.400 1.00 68.81 92 GLY A CA 1
ATOM 700 C C . GLY A 1 92 ? 23.122 -0.927 -32.910 1.00 68.81 92 GLY A C 1
ATOM 701 O O . GLY A 1 92 ? 23.642 -0.993 -31.796 1.00 68.81 92 GLY A O 1
ATOM 702 N N . ASP A 1 93 ? 23.205 -1.939 -33.773 1.00 68.69 93 ASP A N 1
ATOM 703 C CA . ASP A 1 93 ? 24.144 -3.048 -33.589 1.00 68.69 93 ASP A CA 1
ATOM 704 C C . ASP A 1 93 ? 25.515 -2.628 -34.145 1.00 68.69 93 ASP A C 1
ATOM 706 O O . ASP A 1 93 ? 25.928 -3.067 -35.222 1.00 68.69 93 ASP A O 1
ATOM 710 N N . ILE A 1 94 ? 26.231 -1.725 -33.458 1.00 65.88 94 ILE A N 1
ATOM 711 C CA . ILE A 1 94 ? 27.661 -1.532 -33.744 1.00 65.88 94 ILE A CA 1
ATOM 712 C C . ILE A 1 94 ? 28.359 -2.846 -33.398 1.00 65.88 94 ILE A C 1
ATOM 714 O O . ILE A 1 94 ? 28.695 -3.129 -32.247 1.00 65.88 94 ILE A O 1
ATOM 718 N N . ASP A 1 95 ? 28.584 -3.658 -34.425 1.00 71.69 95 ASP A N 1
ATOM 719 C CA . ASP A 1 95 ? 29.476 -4.796 -34.338 1.00 71.69 95 ASP A CA 1
ATOM 720 C C . ASP A 1 95 ? 30.902 -4.248 -34.234 1.00 71.69 95 ASP A C 1
ATOM 722 O O . ASP A 1 95 ? 31.565 -3.910 -35.222 1.00 71.69 95 ASP A O 1
ATOM 726 N N . ILE A 1 96 ? 31.348 -4.087 -32.988 1.00 71.62 96 ILE A N 1
ATOM 727 C CA . ILE A 1 96 ? 32.668 -3.565 -32.634 1.00 71.62 96 ILE A CA 1
ATOM 728 C C . ILE A 1 96 ? 33.763 -4.348 -33.377 1.00 71.62 96 ILE A C 1
ATOM 730 O O . ILE A 1 96 ? 34.768 -3.757 -33.774 1.00 71.62 96 ILE A O 1
ATOM 734 N N . LEU A 1 97 ? 33.563 -5.646 -33.645 1.00 74.94 97 LEU A N 1
ATOM 735 C CA . LEU A 1 97 ? 34.516 -6.452 -34.409 1.00 74.94 97 LEU A CA 1
ATOM 736 C C . LEU A 1 97 ? 34.573 -6.009 -35.873 1.00 74.94 97 LEU A C 1
ATOM 738 O O . LEU A 1 97 ? 35.669 -5.814 -36.403 1.00 74.94 97 LEU A O 1
ATOM 742 N N . GLN A 1 98 ? 33.424 -5.762 -36.502 1.00 76.38 98 GLN A N 1
ATOM 743 C CA . GLN A 1 98 ? 33.360 -5.263 -37.878 1.00 76.38 98 GLN A CA 1
ATOM 744 C C . GLN A 1 98 ? 33.931 -3.839 -38.006 1.00 76.38 98 GLN A C 1
ATOM 746 O O . GLN A 1 98 ? 34.603 -3.521 -38.996 1.00 76.38 98 GLN A O 1
ATOM 751 N N . ALA A 1 99 ? 33.722 -2.983 -37.001 1.00 77.69 99 ALA A N 1
ATOM 752 C CA . ALA A 1 99 ? 34.304 -1.641 -36.949 1.00 77.69 99 ALA A CA 1
ATOM 753 C C . ALA A 1 99 ? 35.840 -1.686 -36.825 1.00 77.69 99 ALA A C 1
ATOM 755 O O . ALA A 1 99 ? 36.539 -0.973 -37.551 1.00 77.69 99 ALA A O 1
ATOM 756 N N . ILE A 1 100 ? 36.376 -2.573 -35.978 1.00 79.75 100 ILE A N 1
ATOM 757 C CA . ILE A 1 100 ? 37.824 -2.806 -35.843 1.00 79.75 100 ILE A CA 1
ATOM 758 C C . ILE A 1 100 ? 38.410 -3.354 -37.150 1.00 79.75 100 ILE A C 1
ATOM 760 O O . ILE A 1 100 ? 39.464 -2.898 -37.601 1.00 79.75 100 ILE A O 1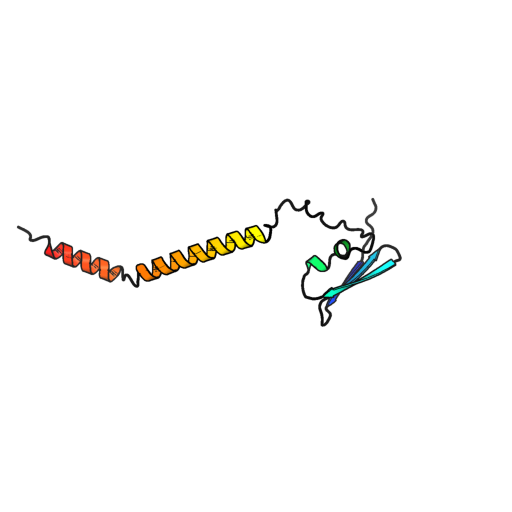
ATOM 764 N N . GLU A 1 101 ? 37.732 -4.306 -37.793 1.00 79.56 101 GLU A N 1
ATOM 765 C CA . GLU A 1 101 ? 38.198 -4.891 -39.050 1.00 79.56 101 GLU A CA 1
ATOM 766 C C . GLU A 1 101 ? 38.206 -3.861 -40.194 1.00 79.56 101 GLU A C 1
ATOM 768 O O . GLU A 1 101 ? 39.149 -3.813 -40.990 1.00 79.56 101 GLU A O 1
ATOM 773 N N . SER A 1 102 ? 37.200 -2.982 -40.234 1.00 77.75 102 SER A N 1
ATOM 774 C CA . SER A 1 102 ? 37.108 -1.875 -41.195 1.00 77.75 102 SER A CA 1
ATOM 775 C C . SER A 1 102 ? 38.196 -0.822 -40.962 1.00 77.75 102 SER A C 1
ATOM 777 O O . SER A 1 102 ? 38.848 -0.395 -41.916 1.00 77.75 102 SER A O 1
ATOM 779 N N . ALA A 1 103 ? 38.468 -0.456 -39.705 1.00 78.88 103 ALA A N 1
ATOM 780 C CA . ALA A 1 103 ? 39.542 0.474 -39.353 1.00 78.88 103 ALA A CA 1
ATOM 781 C C . ALA A 1 103 ?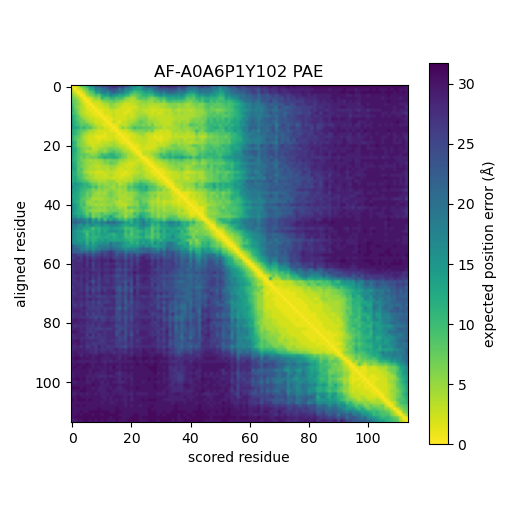 40.932 -0.085 -39.705 1.00 78.88 103 ALA A C 1
ATOM 783 O O . ALA A 1 103 ? 41.771 0.628 -40.260 1.00 78.88 103 ALA A O 1
ATOM 784 N N . LYS A 1 104 ? 41.162 -1.384 -39.468 1.00 80.94 104 LYS A N 1
ATOM 785 C CA . LYS A 1 104 ? 42.411 -2.063 -39.845 1.00 80.94 104 LYS A CA 1
ATOM 786 C C . LYS A 1 104 ? 42.605 -2.100 -41.368 1.00 80.94 104 LYS A C 1
ATOM 788 O O . LYS A 1 104 ? 43.721 -1.883 -41.851 1.00 80.94 104 LYS A O 1
ATOM 793 N N . LYS A 1 105 ? 41.531 -2.334 -42.136 1.00 77.50 105 LYS A N 1
ATOM 794 C CA . LYS A 1 105 ? 41.555 -2.258 -43.611 1.00 77.50 105 LYS A CA 1
ATOM 795 C C . LYS A 1 105 ? 41.860 -0.839 -44.097 1.00 77.50 105 LYS A C 1
ATOM 797 O O . LYS A 1 105 ? 42.730 -0.682 -44.950 1.00 77.50 105 LYS A O 1
ATOM 802 N N . ALA A 1 106 ? 41.241 0.182 -43.503 1.00 76.00 106 ALA A N 1
ATOM 803 C CA . ALA A 1 106 ? 41.506 1.582 -43.835 1.00 76.00 106 ALA A CA 1
ATOM 804 C C . ALA A 1 106 ? 42.965 1.990 -43.538 1.00 76.00 106 ALA A C 1
ATOM 806 O O . ALA A 1 106 ? 43.616 2.565 -44.407 1.00 76.00 106 ALA A O 1
ATOM 807 N N . GLN A 1 107 ? 43.527 1.607 -42.382 1.00 70.75 107 GLN A N 1
ATOM 808 C CA . GLN A 1 107 ? 44.948 1.846 -42.068 1.00 70.75 107 GLN A CA 1
ATOM 809 C C . GLN A 1 107 ? 45.911 1.159 -43.047 1.00 70.75 107 GLN A C 1
ATOM 811 O O . GLN A 1 107 ? 46.970 1.707 -43.350 1.00 70.75 107 GLN A O 1
ATOM 816 N N . SER A 1 108 ? 45.552 -0.024 -43.552 1.00 67.75 108 SER A N 1
ATOM 817 C CA . SER A 1 108 ? 46.374 -0.751 -44.530 1.00 67.75 108 SER A CA 1
ATOM 818 C C . SER A 1 108 ? 46.370 -0.078 -45.910 1.00 67.75 108 SER A C 1
ATOM 820 O O . SER A 1 108 ? 47.326 -0.231 -46.661 1.00 67.75 108 SER A O 1
ATOM 822 N N . GLN A 1 109 ? 45.322 0.684 -46.248 1.00 61.12 109 GLN A N 1
ATOM 823 C CA . GLN A 1 109 ? 45.236 1.433 -47.508 1.00 61.12 109 GLN A CA 1
ATOM 824 C C . GLN A 1 109 ? 45.869 2.830 -47.429 1.00 61.12 109 GLN A C 1
ATOM 826 O O . GLN A 1 109 ? 46.295 3.357 -48.454 1.00 61.12 109 GLN A O 1
ATOM 831 N N . THR A 1 110 ? 45.974 3.428 -46.238 1.00 57.50 110 THR A N 1
ATOM 832 C CA . THR A 1 110 ? 46.587 4.757 -46.052 1.00 57.50 110 THR A CA 1
ATOM 833 C C . THR A 1 110 ? 48.095 4.724 -45.809 1.00 57.50 110 THR A C 1
ATOM 835 O O . THR A 1 110 ? 48.697 5.785 -45.680 1.00 57.50 110 THR A O 1
ATOM 838 N N . ASN A 1 111 ? 48.716 3.543 -45.748 1.00 56.22 111 ASN A N 1
ATOM 839 C CA . ASN A 1 111 ? 50.167 3.417 -45.630 1.00 56.22 111 ASN A CA 1
ATOM 840 C C . ASN A 1 111 ? 50.761 2.699 -46.856 1.00 56.22 111 ASN A C 1
ATOM 842 O O . ASN A 1 111 ? 51.070 1.508 -46.778 1.00 56.22 111 ASN A O 1
ATOM 846 N N . PRO A 1 112 ? 50.929 3.383 -48.005 1.00 52.50 112 PRO A N 1
ATOM 847 C CA . PRO A 1 112 ? 51.835 2.895 -49.031 1.00 52.50 112 PRO A CA 1
ATOM 848 C C . PRO A 1 112 ? 53.261 3.022 -48.477 1.00 52.50 112 PRO A C 1
ATOM 850 O O . PRO A 1 112 ? 53.797 4.124 -48.370 1.00 52.50 112 PRO A O 1
ATOM 853 N N . GLN A 1 113 ? 53.865 1.900 -48.073 1.00 50.53 113 GLN A N 1
ATOM 854 C CA . GLN A 1 113 ? 55.304 1.843 -47.810 1.00 50.53 113 GLN A CA 1
ATOM 855 C C . GLN A 1 113 ? 56.051 2.392 -49.034 1.00 50.53 113 GLN A C 1
ATOM 857 O O . GLN A 1 113 ? 55.887 1.880 -50.141 1.00 50.53 113 GLN A O 1
ATOM 862 N N . THR A 1 114 ? 56.836 3.447 -48.809 1.00 41.69 114 THR A N 1
ATOM 863 C CA . THR A 1 114 ? 57.985 3.802 -49.653 1.00 41.69 114 THR A CA 1
ATOM 864 C C . THR A 1 114 ? 59.168 2.937 -49.240 1.00 41.69 114 THR A C 1
ATOM 866 O O . THR A 1 114 ? 59.251 2.623 -48.028 1.00 41.69 114 THR A O 1
#

Foldseek 3Di:
DDDDDKDWDWDADPQGIKIWIDDPPDIDIDDDGDHDPLCNDVCNVPDDDDPDHDPDLPPPPPPPDDVVRVVVVVVVVVVVVVVVVVVDVVCPPPPVVVVVVVVVVVVVVPDPDD

Nearest PDB structures (foldseek):
  2ltr-assembly1_A  TM=8.152E-01  e=1.466E+00  Caenorhabditis elegans
  1r7l-assembly1_A  TM=5.873E-01  e=3.565E+00  Bacillus cereus
  6rd4-assembly1_7  TM=2.814E-01  e=1.291E+00  Polytomella sp. Pringsheim 198.80
  3ggr-assembly1_A  TM=3.459E-01  e=3.565E+00  Homo sapiens

Radius of gyration: 31.52 Å; Cα contacts (8 Å, |Δi|>4): 77; chains: 1; bounding box: 71×27×84 Å